Protein AF-A0AA48HHH0-F1 (afdb_monomer_lite)

Sequence (139 aa):
MAESNQYVPVGSYLLTSKDVEISINAIATRVDGTHNPNAAVTYPASEAPNIGDIINENGNLVVGGGDGNKANPTNQFGEFVPAGSYQLTSTGLHVTIQAMCQKIDGSWVRSVPVRFTTEDAAQLADISNMDGQLTLAKK

Radius of gyration: 14.89 Å; chains: 1; bounding box: 34×25×45 Å

Secondary structure (DSSP, 8-state):
-----TTS--SGGGGTEEEEEEEEEEEEEPTTS-EEEEEEEEEEGGGGGGEEEEEEETTEEEEEES-TTSPPTT--S-SSS---GGGGTEEEEEEEEEEEEE-TTS-EEEPPPEEEEHHHHHTEEEEEEETTEEEEEE-

Foldseek 3Di:
DPDQFLQAQDFPQVVFWDQKKKKKFWFFAAPVRDTDGGAMDMDTPVCQQQFPAFDQDRRHTDGDGDGRVDDDPQDDLDRRHRGHPSSVGTHPMKMKMWTFGAAPVRDTDIEDIDMDTSVLSVQFPHFHGYRRYTDTHGD

Organism: NCBI:txid1631968

Structure (mmCIF, N/CA/C/O backbone):
data_AF-A0AA48HHH0-F1
#
_entry.id   AF-A0AA48HHH0-F1
#
loop_
_atom_site.group_PDB
_atom_site.id
_atom_site.type_symbol
_atom_site.label_atom_id
_atom_site.label_alt_id
_atom_site.label_comp_id
_atom_site.label_asym_id
_atom_site.label_entity_id
_atom_site.label_seq_id
_atom_site.pdbx_PDB_ins_code
_atom_site.Cartn_x
_atom_site.Cartn_y
_atom_site.Cartn_z
_atom_site.occupancy
_atom_site.B_iso_or_equiv
_atom_site.auth_seq_id
_atom_site.auth_comp_id
_atom_site.auth_asym_id
_atom_site.auth_atom_id
_atom_site.pdbx_PDB_model_num
ATOM 1 N N . MET A 1 1 ? 2.929 8.933 19.167 1.00 36.56 1 MET A N 1
ATOM 2 C CA . MET A 1 1 ? 2.482 9.185 17.784 1.00 36.56 1 MET A CA 1
ATOM 3 C C . MET A 1 1 ? 3.128 8.099 16.951 1.00 36.56 1 MET A C 1
ATOM 5 O O . MET A 1 1 ? 4.343 7.990 17.031 1.00 36.56 1 MET A O 1
ATOM 9 N N . ALA A 1 2 ? 2.358 7.218 16.308 1.00 44.44 2 ALA A N 1
ATOM 10 C CA . ALA A 1 2 ? 2.952 6.263 15.375 1.00 44.44 2 ALA A CA 1
ATOM 11 C C . ALA A 1 2 ? 3.513 7.082 14.209 1.00 44.44 2 ALA A C 1
ATOM 13 O O . ALA A 1 2 ? 2.784 7.892 13.637 1.00 44.44 2 ALA A O 1
ATOM 14 N N . GLU A 1 3 ? 4.813 6.977 13.949 1.00 50.75 3 GLU A N 1
ATOM 15 C CA . GLU A 1 3 ? 5.427 7.706 12.846 1.00 50.75 3 GLU A CA 1
ATOM 16 C C . GLU A 1 3 ? 4.831 7.202 11.530 1.00 50.75 3 GLU A C 1
ATOM 18 O O . GLU A 1 3 ? 4.728 5.998 11.295 1.00 50.75 3 GLU A O 1
ATOM 23 N N . SER A 1 4 ? 4.375 8.143 10.703 1.00 74.81 4 SER A N 1
ATOM 24 C CA . SER A 1 4 ? 3.874 7.867 9.360 1.00 74.81 4 SER A CA 1
ATOM 25 C C . SER A 1 4 ? 5.010 7.261 8.539 1.00 74.81 4 SER A C 1
ATOM 27 O O . SER A 1 4 ? 5.946 7.964 8.159 1.00 74.81 4 SER A O 1
ATOM 29 N N . ASN A 1 5 ? 4.927 5.964 8.259 1.00 92.56 5 ASN A N 1
ATOM 30 C CA . ASN A 1 5 ? 5.851 5.292 7.362 1.00 92.56 5 ASN A CA 1
ATOM 31 C C . ASN A 1 5 ? 5.284 5.336 5.936 1.00 92.56 5 ASN A C 1
ATOM 33 O O . ASN A 1 5 ? 4.149 4.939 5.709 1.00 92.56 5 ASN A O 1
ATOM 37 N N . GLN A 1 6 ? 6.084 5.786 4.970 1.00 95.12 6 GLN A N 1
ATOM 38 C CA . GLN A 1 6 ? 5.690 5.975 3.564 1.00 95.12 6 GLN A CA 1
ATOM 39 C C . GLN A 1 6 ? 5.239 4.703 2.823 1.00 95.12 6 GLN A C 1
ATOM 41 O O . GLN A 1 6 ? 4.749 4.788 1.699 1.00 95.12 6 GLN A O 1
ATOM 46 N N . TYR A 1 7 ? 5.436 3.525 3.417 1.00 97.38 7 TYR A N 1
ATOM 47 C CA . TYR A 1 7 ? 4.956 2.246 2.899 1.00 97.38 7 TYR A CA 1
ATOM 48 C C . TYR A 1 7 ? 3.642 1.805 3.561 1.00 97.38 7 TYR A C 1
ATOM 50 O O . TYR A 1 7 ? 3.134 0.726 3.268 1.00 97.38 7 TYR A O 1
ATOM 58 N N . VAL A 1 8 ? 3.065 2.624 4.439 1.00 97.50 8 VAL A N 1
ATOM 59 C CA . VAL A 1 8 ? 1.764 2.397 5.071 1.00 97.50 8 VAL A CA 1
ATOM 60 C C . VAL A 1 8 ? 0.846 3.553 4.682 1.00 97.50 8 VAL A C 1
ATOM 62 O O . VAL A 1 8 ? 1.165 4.696 5.004 1.00 97.50 8 VAL A O 1
ATOM 65 N N . PRO A 1 9 ? -0.296 3.292 4.021 1.00 97.06 9 PRO A N 1
ATOM 66 C CA . PRO A 1 9 ? -1.277 4.333 3.751 1.00 97.06 9 PRO A CA 1
ATOM 67 C C . PRO A 1 9 ? -1.678 5.031 5.046 1.00 97.06 9 PRO A C 1
ATOM 69 O O . PRO A 1 9 ? -2.076 4.369 6.012 1.00 97.06 9 PRO A O 1
ATOM 72 N N . VAL A 1 10 ? -1.551 6.354 5.080 1.00 95.50 10 VAL A N 1
ATOM 73 C CA . VAL A 1 10 ? -1.872 7.124 6.284 1.00 95.50 10 VAL A CA 1
ATOM 74 C C . VAL A 1 10 ? -3.369 7.085 6.593 1.00 95.50 10 VAL A C 1
ATOM 76 O O . VAL A 1 10 ? -4.209 6.841 5.726 1.00 95.50 10 VAL A O 1
ATOM 79 N N . GLY A 1 11 ? -3.705 7.332 7.855 1.00 95.88 11 GLY A N 1
ATOM 80 C CA . GLY A 1 11 ? -5.079 7.552 8.282 1.00 95.88 11 GLY A CA 1
ATOM 81 C C . GLY A 1 11 ? -5.286 7.336 9.777 1.00 95.88 11 GLY A C 1
ATOM 82 O O . GLY A 1 11 ? -4.461 6.731 10.469 1.00 95.88 11 GLY A O 1
ATOM 83 N N . SER A 1 12 ? -6.414 7.821 10.284 1.00 96.88 12 SER A N 1
ATOM 84 C CA . SER A 1 12 ? -6.816 7.708 11.686 1.00 96.88 12 SER A CA 1
ATOM 85 C C . SER A 1 12 ? -7.063 6.263 12.120 1.00 96.88 12 SER A C 1
ATOM 87 O O . SER A 1 12 ? -6.956 5.959 13.311 1.00 96.88 12 SER A O 1
ATOM 89 N N . TYR A 1 13 ? -7.312 5.344 11.178 1.00 97.44 13 TYR A N 1
ATOM 90 C CA . TYR A 1 13 ? -7.464 3.914 11.460 1.00 97.44 13 TYR A CA 1
ATOM 91 C C . TYR A 1 13 ? -6.270 3.323 12.221 1.00 97.44 13 TYR A C 1
ATOM 93 O O . TYR A 1 13 ? -6.473 2.407 13.014 1.00 97.44 13 TYR A O 1
ATOM 101 N N . LEU A 1 14 ? -5.057 3.864 12.050 1.00 96.19 14 LEU A N 1
ATOM 102 C CA . LEU A 1 14 ? -3.846 3.422 12.754 1.00 96.19 14 LEU A CA 1
ATOM 103 C C . LEU A 1 14 ? -3.922 3.611 14.280 1.00 96.19 14 LEU A C 1
ATOM 105 O O . LEU A 1 14 ? -3.149 3.000 15.012 1.00 96.19 14 LEU A O 1
ATOM 109 N N . LEU A 1 15 ? -4.848 4.436 14.778 1.00 95.75 15 LEU A N 1
ATOM 110 C CA . LEU A 1 15 ? -5.073 4.633 16.214 1.00 95.75 15 LEU A CA 1
ATOM 111 C C . LEU A 1 15 ? -5.917 3.518 16.843 1.00 95.75 15 LEU A C 1
ATOM 113 O O . LEU A 1 15 ? -5.826 3.284 18.046 1.00 95.75 15 LEU A O 1
ATOM 117 N N . THR A 1 16 ? -6.759 2.854 16.049 1.00 97.38 16 THR A N 1
ATOM 118 C CA . THR A 1 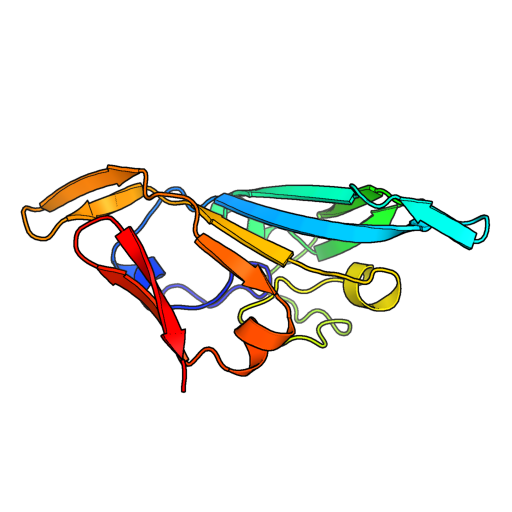16 ? -7.772 1.892 16.523 1.00 97.38 16 THR A CA 1
ATOM 119 C C . THR A 1 16 ? -7.766 0.581 15.734 1.00 97.38 16 THR A C 1
ATOM 121 O O . THR A 1 16 ? -8.692 -0.224 15.846 1.00 97.38 16 THR A O 1
ATOM 124 N N . SER A 1 17 ? -6.724 0.351 14.936 1.00 97.69 17 SER A N 1
ATOM 125 C CA . SER A 1 17 ? -6.520 -0.862 14.146 1.00 97.69 17 SER A CA 1
ATOM 126 C C . SER A 1 17 ? -5.107 -1.400 14.352 1.00 97.69 17 SER A C 1
ATOM 128 O O . SER A 1 17 ? -4.170 -0.648 14.609 1.00 97.69 17 SER A O 1
ATOM 130 N N . LYS A 1 18 ? -4.952 -2.714 14.228 1.00 97.19 18 LYS A N 1
ATOM 131 C CA . LYS A 1 18 ? -3.676 -3.436 14.310 1.00 97.19 18 LYS A CA 1
ATOM 132 C C . LYS A 1 18 ? -3.627 -4.532 13.251 1.00 97.19 18 LYS A C 1
ATOM 134 O O . LYS A 1 18 ? -4.623 -4.765 12.568 1.00 97.19 18 LYS A O 1
ATOM 139 N N . ASP A 1 19 ? -2.484 -5.203 13.131 1.00 97.06 19 ASP A N 1
ATOM 140 C CA . ASP A 1 19 ? -2.279 -6.288 12.161 1.00 97.06 19 ASP A CA 1
ATOM 141 C C . ASP A 1 19 ? -2.685 -5.858 10.738 1.00 97.06 19 ASP A C 1
ATOM 143 O O . ASP A 1 19 ? -3.395 -6.569 10.025 1.00 97.06 19 ASP A O 1
ATOM 147 N N . VAL A 1 20 ? -2.301 -4.628 10.379 1.00 98.25 20 VAL A N 1
ATOM 148 C CA . VAL A 1 20 ? -2.633 -4.003 9.097 1.00 98.25 20 VAL A CA 1
ATOM 149 C C . VAL A 1 20 ? -1.858 -4.711 7.993 1.00 98.25 20 VAL A C 1
ATOM 151 O O . VAL A 1 20 ? -0.635 -4.816 8.057 1.00 98.25 20 VAL A O 1
ATOM 154 N N . GLU A 1 21 ? -2.574 -5.158 6.975 1.00 98.50 21 GLU A N 1
ATOM 155 C CA . GLU A 1 21 ? -2.057 -5.796 5.775 1.00 98.50 21 GLU A CA 1
ATOM 156 C C . GLU A 1 21 ? -2.282 -4.861 4.589 1.00 98.50 21 GLU A C 1
ATOM 158 O O . GLU A 1 21 ? -3.400 -4.390 4.356 1.00 98.50 21 GLU A O 1
ATOM 163 N N . ILE A 1 22 ? -1.207 -4.581 3.856 1.00 98.56 22 ILE A N 1
ATOM 164 C CA . ILE A 1 22 ? -1.217 -3.733 2.672 1.00 98.56 22 ILE A CA 1
ATOM 165 C C . ILE A 1 22 ? -0.950 -4.629 1.473 1.00 98.56 22 ILE A C 1
ATOM 167 O O . ILE A 1 22 ? 0.036 -5.362 1.450 1.00 98.56 22 ILE A O 1
ATOM 171 N N . SER A 1 23 ? -1.818 -4.556 0.471 1.00 98.50 23 SER A N 1
ATOM 172 C CA . SER A 1 23 ? -1.608 -5.179 -0.832 1.00 98.50 23 SER A CA 1
ATOM 173 C C . SER A 1 23 ? -1.605 -4.114 -1.912 1.00 98.50 23 SER A C 1
ATOM 175 O O . SER A 1 23 ? -2.528 -3.305 -2.005 1.00 98.50 23 SER A O 1
ATOM 177 N N . ILE A 1 24 ? -0.575 -4.129 -2.743 1.00 98.50 24 ILE A N 1
ATOM 178 C CA . ILE A 1 24 ? -0.463 -3.283 -3.923 1.00 98.50 24 ILE A CA 1
ATOM 179 C C . ILE A 1 24 ? -0.571 -4.193 -5.122 1.00 98.50 24 ILE A C 1
ATOM 181 O O . ILE A 1 24 ? 0.056 -5.251 -5.174 1.00 98.50 24 ILE A O 1
ATOM 185 N N . ASN A 1 25 ? -1.312 -3.752 -6.118 1.00 98.25 25 ASN A N 1
ATOM 186 C CA . ASN A 1 25 ? -1.372 -4.420 -7.395 1.00 98.25 25 ASN A CA 1
ATOM 187 C C . ASN A 1 25 ? -1.235 -3.384 -8.503 1.00 98.25 25 ASN A C 1
ATOM 189 O O . ASN A 1 25 ? -1.692 -2.246 -8.370 1.00 98.25 25 ASN A O 1
ATOM 193 N N . ALA A 1 26 ? -0.649 -3.803 -9.613 1.00 97.94 26 ALA A N 1
ATOM 194 C CA . ALA A 1 26 ? -0.470 -2.953 -10.769 1.00 97.94 26 ALA A CA 1
ATOM 195 C C . ALA A 1 26 ? -0.317 -3.773 -12.053 1.00 97.94 26 ALA A C 1
ATOM 197 O O . ALA A 1 26 ? -0.087 -4.986 -12.045 1.00 97.94 26 ALA A O 1
ATOM 198 N N . ILE A 1 27 ? -0.375 -3.059 -13.170 1.00 98.38 27 ILE A N 1
ATOM 199 C CA . ILE A 1 27 ? 0.096 -3.512 -14.470 1.00 98.38 27 ILE A CA 1
ATOM 200 C C . ILE A 1 27 ? 1.576 -3.132 -14.568 1.00 98.38 27 ILE A C 1
ATOM 202 O O . ILE A 1 27 ? 1.902 -1.974 -14.835 1.00 98.38 27 ILE A O 1
ATOM 206 N N . ALA A 1 28 ? 2.473 -4.087 -14.325 1.00 98.12 28 ALA A N 1
ATOM 207 C CA . ALA A 1 28 ? 3.916 -3.851 -14.281 1.00 98.12 28 ALA A CA 1
ATOM 208 C C . ALA A 1 28 ? 4.587 -4.148 -15.629 1.00 98.12 28 ALA A C 1
ATOM 210 O O . ALA A 1 28 ? 4.303 -5.162 -16.270 1.00 98.12 28 ALA A O 1
ATOM 211 N N . THR A 1 29 ? 5.494 -3.275 -16.063 1.00 98.19 29 THR 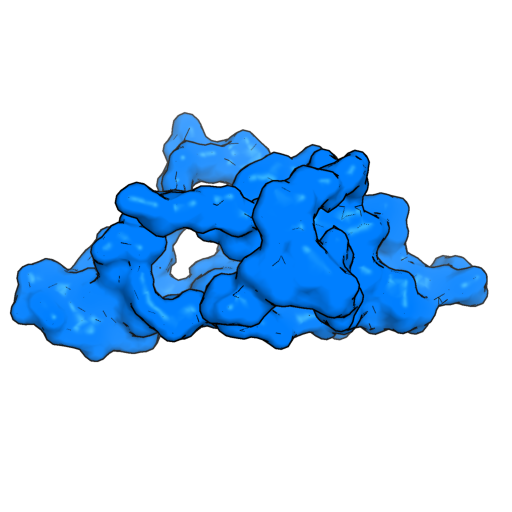A N 1
ATOM 212 C CA . THR A 1 29 ? 6.229 -3.438 -17.329 1.00 98.19 29 THR A CA 1
ATOM 213 C C . THR A 1 29 ? 7.438 -4.354 -17.139 1.00 98.19 29 THR A C 1
ATOM 215 O O . THR A 1 29 ? 8.208 -4.185 -16.194 1.00 98.19 29 THR A O 1
ATOM 218 N N . ARG A 1 30 ? 7.607 -5.334 -18.025 1.00 97.44 30 ARG A N 1
ATOM 219 C CA . ARG A 1 30 ? 8.757 -6.245 -18.074 1.00 97.44 30 ARG A CA 1
ATOM 220 C C . ARG A 1 30 ? 9.932 -5.618 -18.815 1.00 97.44 30 ARG A C 1
ATOM 222 O O . ARG A 1 30 ? 9.777 -4.635 -19.535 1.00 97.44 30 ARG A O 1
ATOM 229 N N . VAL A 1 31 ? 11.105 -6.237 -18.692 1.00 95.81 31 VAL A N 1
ATOM 230 C CA . VAL A 1 31 ? 12.328 -5.784 -19.379 1.00 95.81 31 VAL A CA 1
ATOM 231 C C . VAL A 1 31 ? 12.177 -5.828 -20.906 1.00 95.81 31 VAL A C 1
ATOM 233 O O . VAL A 1 31 ? 12.743 -4.992 -21.603 1.00 95.81 31 VAL A O 1
ATOM 236 N N . ASP A 1 32 ? 11.383 -6.764 -21.430 1.00 95.88 32 ASP A N 1
ATOM 237 C CA . ASP A 1 32 ? 11.092 -6.905 -22.865 1.00 95.88 32 ASP A CA 1
ATOM 238 C C . ASP A 1 32 ? 10.002 -5.944 -23.385 1.00 95.88 32 ASP A C 1
ATOM 240 O O . ASP A 1 32 ? 9.632 -6.005 -24.557 1.00 95.88 32 ASP A O 1
ATOM 244 N N . GLY A 1 33 ? 9.476 -5.064 -22.527 1.00 94.88 33 GLY A N 1
ATOM 245 C CA . GLY A 1 33 ? 8.400 -4.127 -22.852 1.00 94.88 33 GLY A CA 1
ATOM 246 C C . GLY A 1 33 ? 6.991 -4.725 -22.802 1.00 94.88 33 GLY A C 1
ATOM 247 O O . GLY A 1 33 ? 6.023 -3.990 -22.979 1.00 94.88 33 GLY A O 1
ATOM 248 N N . THR A 1 34 ? 6.835 -6.026 -22.537 1.00 97.75 34 THR A N 1
ATOM 249 C CA . THR A 1 34 ? 5.514 -6.624 -22.284 1.00 97.75 34 THR A CA 1
ATOM 250 C C . THR A 1 34 ? 5.002 -6.259 -20.889 1.00 97.75 34 THR A C 1
ATOM 252 O O . THR A 1 34 ? 5.754 -5.796 -20.034 1.00 97.75 34 THR A O 1
ATOM 255 N N . HIS A 1 35 ? 3.716 -6.493 -20.614 1.00 97.44 35 HIS A N 1
ATOM 256 C CA . HIS A 1 35 ? 3.110 -6.139 -19.326 1.00 97.44 35 HIS A CA 1
ATOM 257 C C . HIS A 1 35 ? 2.629 -7.365 -18.546 1.00 97.44 35 HIS A C 1
ATOM 259 O O . HIS A 1 35 ? 2.083 -8.317 -19.115 1.00 97.44 35 HIS A O 1
ATOM 265 N N . ASN A 1 36 ? 2.826 -7.355 -17.228 1.00 97.81 36 ASN A N 1
ATOM 266 C CA . ASN A 1 36 ? 2.147 -8.246 -16.296 1.00 97.81 36 ASN A CA 1
ATOM 267 C C . ASN A 1 36 ? 0.936 -7.516 -15.698 1.00 97.81 36 ASN A C 1
ATOM 269 O O . ASN A 1 36 ? 1.138 -6.632 -14.868 1.00 97.81 36 ASN A O 1
ATOM 273 N N . PRO A 1 37 ? -0.307 -7.870 -16.062 1.00 96.38 37 PRO A N 1
ATOM 274 C CA . PRO A 1 37 ? -1.488 -7.194 -15.530 1.00 96.38 37 PRO A CA 1
ATOM 275 C C . PRO A 1 37 ? -1.812 -7.561 -14.073 1.00 96.38 37 PRO A C 1
ATOM 277 O O . PRO A 1 37 ? -2.695 -6.951 -13.482 1.00 96.38 37 PRO A O 1
ATOM 280 N N . ASN A 1 38 ? -1.132 -8.564 -13.505 1.00 96.00 38 ASN A N 1
ATOM 281 C CA . ASN A 1 38 ? -1.418 -9.111 -12.177 1.00 96.00 38 ASN A CA 1
ATOM 282 C C . ASN A 1 38 ? -0.219 -8.988 -11.228 1.00 96.00 38 ASN A C 1
ATOM 284 O O . ASN A 1 38 ? -0.068 -9.804 -10.320 1.00 96.00 38 ASN A O 1
ATOM 288 N N . ALA A 1 39 ? 0.666 -8.015 -11.453 1.00 97.75 39 ALA A N 1
ATOM 289 C CA . ALA A 1 39 ? 1.794 -7.798 -10.560 1.00 97.75 39 ALA A CA 1
ATOM 290 C C . ALA A 1 39 ? 1.262 -7.337 -9.201 1.00 97.75 39 ALA A C 1
ATOM 292 O O . ALA A 1 39 ? 0.473 -6.394 -9.139 1.00 97.75 39 ALA A O 1
ATOM 293 N N . ALA A 1 40 ? 1.652 -8.015 -8.125 1.00 97.88 40 ALA A N 1
ATOM 294 C CA . ALA A 1 40 ? 1.160 -7.712 -6.792 1.00 97.88 40 ALA A CA 1
ATOM 295 C C . ALA A 1 40 ? 2.223 -7.974 -5.729 1.00 97.88 40 ALA A C 1
ATOM 297 O O . ALA A 1 40 ? 3.049 -8.870 -5.888 1.00 97.88 40 ALA A O 1
ATOM 298 N N . VAL A 1 41 ? 2.170 -7.202 -4.649 1.00 98.44 41 VAL A N 1
ATOM 299 C CA . VAL A 1 41 ? 2.974 -7.400 -3.443 1.00 98.44 41 VAL A CA 1
ATOM 300 C C . VAL A 1 41 ? 2.095 -7.158 -2.224 1.00 98.44 41 VAL A C 1
ATOM 302 O O . VAL A 1 41 ? 1.304 -6.216 -2.205 1.00 98.44 41 VAL A O 1
ATOM 305 N N . THR A 1 42 ? 2.235 -8.012 -1.216 1.00 98.50 42 THR A N 1
ATOM 306 C CA . THR A 1 42 ? 1.504 -7.915 0.049 1.00 98.50 42 THR A CA 1
ATOM 307 C C . THR A 1 42 ? 2.499 -7.978 1.193 1.00 98.50 42 THR A C 1
ATOM 309 O O . THR A 1 42 ? 3.389 -8.826 1.182 1.00 98.50 42 THR A O 1
ATOM 312 N N . TYR A 1 43 ? 2.347 -7.095 2.174 1.00 98.31 43 TYR A N 1
ATOM 313 C CA . TYR A 1 43 ? 3.181 -7.063 3.372 1.00 98.31 43 TYR A CA 1
ATOM 314 C C . TYR A 1 43 ? 2.397 -6.483 4.560 1.00 98.31 43 TYR A C 1
ATOM 316 O O . TYR A 1 43 ? 1.469 -5.685 4.377 1.00 98.31 43 TYR A O 1
ATOM 324 N N . PRO A 1 44 ? 2.739 -6.873 5.797 1.00 97.81 44 PRO A N 1
ATOM 325 C CA . PRO A 1 44 ? 2.164 -6.269 6.987 1.00 97.81 44 PRO A CA 1
ATOM 326 C C . PRO A 1 44 ? 2.802 -4.900 7.271 1.00 97.81 44 PRO A C 1
ATOM 328 O O . PRO A 1 44 ? 3.998 -4.695 7.066 1.00 97.81 44 PRO A O 1
ATOM 331 N N . ALA A 1 45 ? 2.038 -3.967 7.842 1.00 96.81 45 ALA A N 1
ATOM 332 C CA . ALA A 1 45 ? 2.539 -2.644 8.235 1.00 96.81 45 ALA A CA 1
ATOM 333 C C . ALA A 1 45 ? 3.725 -2.713 9.213 1.00 96.81 45 ALA A C 1
ATOM 335 O O . ALA A 1 45 ? 4.548 -1.803 9.256 1.00 96.81 45 ALA A O 1
ATOM 336 N N . SER A 1 46 ? 3.845 -3.801 9.982 1.00 95.81 46 SER A N 1
ATOM 337 C CA . SER A 1 46 ? 4.980 -4.046 10.877 1.00 95.81 46 SER A CA 1
ATOM 338 C C . SER A 1 46 ? 6.317 -4.219 10.150 1.00 95.81 46 SER A C 1
ATOM 340 O O . SER A 1 46 ? 7.361 -4.030 10.766 1.00 95.81 46 SER A O 1
ATOM 342 N N . GLU A 1 47 ? 6.309 -4.577 8.863 1.00 96.56 47 GLU A N 1
ATOM 343 C CA . GLU A 1 47 ? 7.524 -4.694 8.048 1.00 96.56 47 GLU A CA 1
ATOM 344 C C . GLU A 1 47 ? 7.945 -3.367 7.414 1.00 96.56 47 GLU A C 1
ATOM 346 O O . GLU A 1 47 ? 9.105 -3.223 7.036 1.00 96.56 47 GLU A O 1
ATOM 351 N N . ALA A 1 48 ? 7.050 -2.376 7.364 1.00 96.31 48 ALA A N 1
ATOM 352 C CA . ALA A 1 48 ? 7.273 -1.093 6.705 1.00 96.31 48 ALA A CA 1
ATOM 353 C C . ALA A 1 48 ? 8.559 -0.349 7.135 1.00 96.31 48 ALA A C 1
ATOM 355 O O . ALA A 1 48 ? 9.215 0.231 6.268 1.00 96.31 48 ALA A O 1
ATOM 356 N N . PRO A 1 49 ? 9.005 -0.386 8.412 1.00 95.81 49 PRO A N 1
ATOM 357 C CA . PRO A 1 49 ? 10.287 0.208 8.808 1.00 95.81 49 PRO A CA 1
ATOM 358 C C . PRO A 1 49 ? 11.522 -0.421 8.145 1.00 95.81 49 PRO A C 1
ATOM 360 O O . PRO A 1 49 ? 12.566 0.222 8.100 1.00 95.81 49 PRO A O 1
ATOM 363 N N . ASN A 1 50 ? 11.413 -1.645 7.621 1.00 96.12 50 ASN A N 1
ATOM 364 C CA . ASN A 1 50 ? 12.505 -2.379 6.973 1.00 96.12 50 ASN A CA 1
ATOM 365 C C . ASN A 1 50 ? 12.422 -2.347 5.436 1.00 96.12 50 ASN A C 1
ATOM 367 O O . ASN A 1 50 ? 13.205 -3.021 4.761 1.00 96.12 50 ASN A O 1
ATOM 371 N N . ILE A 1 51 ? 11.464 -1.609 4.868 1.00 97.06 51 ILE A N 1
ATOM 372 C CA . ILE A 1 51 ? 11.297 -1.482 3.419 1.00 97.06 51 ILE A CA 1
ATOM 373 C C . ILE A 1 51 ? 12.148 -0.314 2.928 1.00 97.06 51 ILE A C 1
ATOM 375 O O . ILE A 1 51 ? 11.962 0.822 3.343 1.00 97.06 51 ILE A O 1
ATOM 379 N N . GLY A 1 52 ? 13.090 -0.583 2.032 1.00 95.62 52 GLY A N 1
ATOM 380 C CA . GLY A 1 52 ? 13.888 0.446 1.367 1.00 95.62 52 GLY A CA 1
ATOM 381 C C . GLY A 1 52 ? 13.248 0.941 0.079 1.00 95.62 52 GLY A C 1
ATOM 382 O O . GLY A 1 52 ? 13.403 2.112 -0.265 1.00 95.62 52 GLY A O 1
ATOM 383 N N . ASP A 1 53 ? 12.549 0.051 -0.625 1.00 97.56 53 ASP A N 1
ATOM 384 C CA . ASP A 1 53 ? 11.846 0.349 -1.866 1.00 97.56 53 ASP A CA 1
ATOM 385 C C . ASP A 1 53 ? 10.800 -0.734 -2.177 1.00 97.56 53 ASP A C 1
ATOM 387 O O . ASP A 1 53 ? 10.931 -1.875 -1.737 1.00 97.56 53 ASP A O 1
ATOM 391 N N . ILE A 1 54 ? 9.788 -0.408 -2.979 1.00 98.12 54 ILE A N 1
ATOM 392 C CA . ILE A 1 54 ? 8.925 -1.405 -3.629 1.00 98.12 54 ILE A CA 1
ATOM 393 C C . ILE A 1 54 ? 9.247 -1.360 -5.116 1.00 98.12 54 ILE A C 1
ATOM 395 O O . ILE A 1 54 ? 9.124 -0.319 -5.760 1.00 98.12 54 ILE A O 1
ATOM 399 N N . ILE A 1 55 ? 9.697 -2.485 -5.657 1.00 97.69 55 ILE A N 1
ATOM 400 C CA . ILE A 1 55 ? 10.368 -2.540 -6.955 1.00 97.69 55 ILE A CA 1
ATOM 401 C C . ILE A 1 55 ? 9.525 -3.362 -7.922 1.00 97.69 55 ILE A C 1
ATOM 403 O O . ILE A 1 55 ? 8.893 -4.342 -7.537 1.00 97.69 55 ILE A O 1
ATOM 407 N N . ASN A 1 56 ? 9.542 -2.976 -9.194 1.00 97.88 56 ASN A N 1
ATOM 408 C CA . ASN A 1 56 ? 9.102 -3.835 -10.284 1.00 97.88 56 ASN A CA 1
ATOM 409 C C . ASN A 1 56 ? 10.292 -4.663 -10.807 1.00 97.88 56 ASN A C 1
ATOM 411 O O . ASN A 1 56 ? 11.132 -4.163 -11.555 1.00 97.88 56 ASN A O 1
ATOM 415 N N . GLU A 1 57 ? 10.354 -5.935 -10.427 1.00 97.62 57 GLU A N 1
ATOM 416 C CA . GLU A 1 57 ? 11.339 -6.906 -10.889 1.00 97.62 57 GLU A CA 1
ATOM 417 C C . GLU A 1 57 ? 10.772 -7.728 -12.057 1.00 97.62 57 GLU A C 1
ATOM 419 O O . GLU A 1 57 ? 10.060 -8.720 -11.884 1.00 97.62 57 GLU A O 1
ATOM 424 N N . ASN A 1 58 ? 11.072 -7.280 -13.280 1.00 96.62 58 ASN A N 1
ATOM 425 C CA . ASN A 1 58 ? 10.657 -7.917 -14.535 1.00 96.62 58 ASN A CA 1
ATOM 426 C C . ASN A 1 58 ? 9.151 -8.261 -14.598 1.00 96.62 58 ASN A C 1
ATOM 428 O O . ASN A 1 58 ? 8.748 -9.364 -14.981 1.00 96.62 58 ASN A O 1
ATOM 432 N N . GLY A 1 59 ? 8.308 -7.299 -14.222 1.00 97.44 59 GLY A N 1
ATOM 433 C CA . GLY A 1 59 ? 6.856 -7.435 -14.195 1.00 97.44 59 GLY A CA 1
ATOM 434 C C . GLY A 1 59 ? 6.295 -7.998 -12.890 1.00 97.44 59 GLY A C 1
ATOM 435 O O . GLY A 1 59 ? 5.105 -8.292 -12.851 1.00 97.44 59 GLY A O 1
ATOM 436 N N . ASN A 1 60 ? 7.091 -8.172 -11.835 1.00 97.94 60 ASN A N 1
ATOM 437 C CA . ASN A 1 60 ? 6.611 -8.595 -10.517 1.00 97.94 60 ASN A CA 1
ATOM 438 C C . ASN A 1 60 ? 6.898 -7.511 -9.482 1.00 97.94 60 ASN A C 1
ATOM 440 O O . ASN A 1 60 ? 7.991 -6.957 -9.468 1.00 97.94 60 ASN A O 1
ATOM 444 N N . LEU A 1 61 ? 5.935 -7.210 -8.611 1.00 98.25 61 LEU A N 1
ATOM 445 C CA . LEU A 1 61 ? 6.181 -6.285 -7.508 1.00 98.25 61 LEU A CA 1
ATOM 446 C C . LEU A 1 61 ? 6.865 -7.033 -6.362 1.00 98.25 61 LEU A C 1
ATOM 448 O O . LEU A 1 61 ? 6.412 -8.106 -5.970 1.00 98.25 61 LEU A O 1
ATOM 452 N N . VAL A 1 62 ? 7.942 -6.467 -5.826 1.00 98.06 62 VAL A N 1
ATOM 453 C CA . VAL A 1 62 ? 8.719 -7.056 -4.730 1.00 98.06 62 VAL A CA 1
ATOM 454 C C . VAL A 1 62 ? 9.085 -5.999 -3.695 1.00 98.06 62 VAL A C 1
ATOM 456 O O . VAL A 1 62 ? 9.305 -4.833 -4.027 1.00 98.06 62 VAL A O 1
ATOM 459 N N . VAL A 1 63 ? 9.167 -6.411 -2.430 1.00 97.94 63 VAL A N 1
ATOM 460 C CA . VAL A 1 63 ? 9.717 -5.576 -1.358 1.00 97.94 63 VAL A CA 1
ATOM 461 C C . VAL A 1 63 ? 11.243 -5.622 -1.437 1.00 97.94 63 VAL A C 1
ATOM 463 O O . VAL A 1 63 ? 11.852 -6.674 -1.245 1.00 97.94 63 VAL A O 1
ATOM 466 N N . GLY A 1 64 ? 11.866 -4.478 -1.703 1.00 95.25 64 GLY A N 1
ATOM 467 C CA . GLY A 1 64 ? 13.299 -4.269 -1.538 1.00 95.25 64 GLY A CA 1
ATOM 468 C C . GLY A 1 64 ? 13.606 -3.847 -0.102 1.00 95.25 64 GLY A C 1
ATOM 469 O O . GLY A 1 64 ? 13.075 -2.849 0.384 1.00 95.25 64 GLY A O 1
ATOM 470 N N . GLY A 1 65 ? 14.465 -4.595 0.593 1.00 93.06 65 GLY A N 1
ATOM 471 C CA . GLY A 1 65 ? 14.855 -4.276 1.970 1.00 93.06 65 GLY A CA 1
ATOM 472 C C . GLY A 1 65 ? 15.638 -2.961 2.091 1.00 93.06 65 GLY A C 1
ATOM 473 O O . GLY A 1 65 ? 16.351 -2.561 1.170 1.00 93.06 65 GLY A O 1
ATOM 474 N N . GLY A 1 66 ? 15.525 -2.290 3.237 1.00 93.19 66 GLY A N 1
ATOM 475 C CA . GLY A 1 66 ? 16.247 -1.052 3.532 1.00 93.19 66 GLY A CA 1
ATOM 476 C C . GLY A 1 66 ? 15.713 -0.320 4.763 1.00 93.19 66 GLY A C 1
ATOM 477 O O . GLY A 1 66 ? 15.272 -0.951 5.717 1.00 93.19 66 GLY A O 1
ATOM 478 N N . ASP A 1 67 ? 15.798 1.011 4.749 1.00 91.62 67 ASP A N 1
ATOM 479 C CA . ASP A 1 67 ? 15.342 1.871 5.847 1.00 91.62 67 ASP A CA 1
ATOM 480 C C . ASP A 1 67 ? 14.053 2.593 5.452 1.00 91.62 67 ASP A C 1
ATOM 482 O O . ASP A 1 67 ? 14.074 3.539 4.660 1.00 91.62 67 ASP A O 1
ATOM 486 N N . GLY A 1 68 ? 12.939 2.156 6.037 1.00 91.31 68 GLY A N 1
ATOM 487 C CA . GLY A 1 68 ? 11.616 2.679 5.724 1.00 91.31 68 GLY A CA 1
ATOM 488 C C . GLY A 1 68 ? 11.361 4.102 6.192 1.00 91.31 68 GLY A C 1
ATOM 489 O O . GLY A 1 68 ? 10.441 4.757 5.697 1.00 91.31 68 GLY A O 1
ATOM 490 N N . ASN A 1 69 ? 12.203 4.604 7.094 1.00 90.50 69 ASN A N 1
ATOM 491 C CA . ASN A 1 69 ? 12.129 5.966 7.613 1.00 90.50 69 ASN A CA 1
ATOM 492 C C . ASN A 1 69 ? 12.892 6.954 6.721 1.00 90.50 69 ASN A C 1
ATOM 494 O O . ASN A 1 69 ? 12.718 8.169 6.837 1.00 90.50 69 ASN A O 1
ATOM 498 N N . LYS A 1 70 ? 13.722 6.455 5.796 1.00 92.62 70 LYS A N 1
ATOM 499 C CA . LYS A 1 70 ? 14.394 7.280 4.797 1.00 92.62 70 LYS A CA 1
AT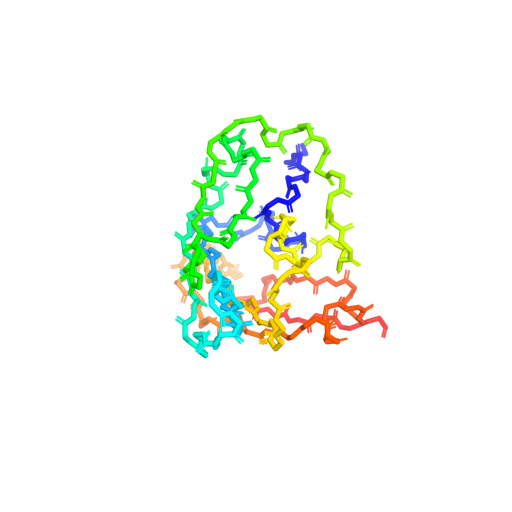OM 500 C C . LYS A 1 70 ? 13.451 7.549 3.632 1.00 92.62 70 LYS A C 1
ATOM 502 O O . LYS A 1 70 ? 13.047 6.623 2.938 1.00 92.62 70 LYS A O 1
ATOM 507 N N . ALA A 1 71 ? 13.162 8.822 3.372 1.00 91.81 71 ALA A N 1
ATOM 508 C CA . ALA A 1 71 ? 12.305 9.235 2.263 1.00 91.81 71 ALA A CA 1
ATOM 509 C C . ALA A 1 71 ? 12.709 8.570 0.934 1.00 91.81 71 ALA A C 1
ATOM 511 O O . ALA A 1 71 ? 13.868 8.638 0.510 1.00 91.81 71 ALA A O 1
ATOM 512 N N . ASN A 1 72 ? 11.738 7.945 0.275 1.00 93.25 72 ASN A N 1
ATOM 513 C CA . ASN A 1 72 ? 11.902 7.331 -1.027 1.00 93.25 72 ASN A CA 1
ATOM 514 C C . ASN A 1 72 ? 11.700 8.407 -2.111 1.00 93.25 72 ASN A C 1
ATOM 516 O O . ASN A 1 72 ? 10.617 8.991 -2.207 1.00 93.25 72 ASN A O 1
ATOM 520 N N . PRO A 1 73 ? 12.716 8.683 -2.949 1.00 91.62 73 PRO A N 1
ATOM 521 C CA . PRO A 1 73 ? 12.662 9.764 -3.934 1.00 91.62 73 PRO A CA 1
ATOM 522 C C . PRO A 1 73 ? 11.697 9.491 -5.097 1.00 91.62 73 PRO A C 1
ATOM 524 O O . PRO A 1 73 ? 11.479 10.374 -5.922 1.00 91.62 73 PRO A O 1
ATOM 527 N N . THR A 1 74 ? 11.148 8.278 -5.194 1.00 92.19 74 THR A N 1
ATOM 528 C CA . THR A 1 74 ? 10.257 7.858 -6.283 1.00 92.19 74 THR A CA 1
ATOM 529 C C . THR A 1 74 ? 8.776 7.891 -5.910 1.00 92.19 74 THR A C 1
ATOM 531 O O . THR A 1 74 ? 7.948 7.511 -6.730 1.00 92.19 74 THR A O 1
ATOM 534 N N . ASN A 1 75 ? 8.417 8.367 -4.709 1.00 92.75 75 ASN A N 1
ATOM 535 C CA . ASN A 1 75 ? 7.011 8.526 -4.344 1.00 92.75 75 ASN A CA 1
ATOM 536 C C . ASN A 1 75 ? 6.360 9.686 -5.122 1.00 92.75 75 ASN A C 1
ATOM 538 O O . ASN A 1 75 ? 6.708 10.850 -4.926 1.00 92.75 75 ASN A O 1
ATOM 542 N N . GLN A 1 76 ? 5.401 9.362 -5.986 1.00 94.38 76 GLN A N 1
ATOM 543 C CA . GLN A 1 76 ? 4.676 10.290 -6.858 1.00 94.38 76 GLN A CA 1
ATOM 544 C C . GLN A 1 76 ? 3.180 10.386 -6.532 1.00 94.38 76 GLN A C 1
ATOM 546 O O . GLN A 1 76 ? 2.539 11.361 -6.919 1.00 94.38 76 GLN A O 1
ATOM 551 N N . PHE A 1 77 ? 2.620 9.405 -5.817 1.00 94.50 77 PHE A N 1
ATOM 552 C CA . PHE A 1 77 ? 1.172 9.298 -5.579 1.00 94.50 77 PHE A CA 1
ATOM 553 C C . PHE A 1 77 ? 0.725 9.705 -4.165 1.00 94.50 77 PHE A C 1
ATOM 555 O O . PHE A 1 77 ? -0.461 9.632 -3.845 1.00 94.50 77 PHE A O 1
ATOM 562 N N . GLY A 1 78 ? 1.650 10.191 -3.334 1.00 92.50 78 GLY A N 1
ATOM 563 C CA . GLY A 1 78 ? 1.348 10.771 -2.025 1.00 92.50 78 GLY A CA 1
ATOM 564 C C . GLY A 1 78 ? 1.369 9.762 -0.878 1.00 92.50 78 GLY A C 1
ATOM 565 O O . GLY A 1 78 ? 2.051 8.746 -0.933 1.00 92.50 78 GLY A O 1
ATOM 566 N N . GLU A 1 79 ? 0.666 10.088 0.203 1.00 94.25 79 GLU A N 1
ATOM 567 C CA . GLU A 1 79 ? 0.756 9.398 1.502 1.00 94.25 79 GLU A CA 1
ATOM 568 C C . GLU A 1 79 ? -0.204 8.207 1.667 1.00 94.25 79 GLU A C 1
ATOM 570 O O . GLU A 1 79 ? -0.029 7.380 2.560 1.00 94.25 79 GLU A O 1
ATOM 575 N N . PHE A 1 80 ? -1.209 8.083 0.797 1.00 96.50 80 PHE A N 1
ATOM 576 C CA . PHE A 1 80 ? -2.143 6.949 0.802 1.00 96.50 80 PHE A CA 1
ATOM 577 C C . PHE A 1 80 ? -1.696 5.802 -0.112 1.00 96.50 80 PHE A C 1
ATOM 579 O O . PHE A 1 80 ? -2.251 4.707 -0.046 1.00 96.50 80 PHE A O 1
ATOM 586 N N . VAL A 1 81 ? -0.703 6.035 -0.973 1.00 97.56 81 VAL A N 1
ATOM 587 C CA . VAL A 1 81 ? -0.149 5.022 -1.874 1.00 97.56 81 VAL A CA 1
ATOM 588 C C . VAL A 1 81 ? 1.265 4.701 -1.407 1.00 97.56 81 VAL A C 1
ATOM 590 O O . VAL A 1 81 ? 2.087 5.614 -1.354 1.00 97.56 81 VAL A O 1
ATOM 593 N N . PRO A 1 82 ? 1.582 3.434 -1.085 1.00 97.56 82 PRO A N 1
ATOM 594 C CA . PRO A 1 82 ? 2.920 3.082 -0.642 1.00 97.56 82 PRO A CA 1
ATOM 595 C C . PRO A 1 82 ? 3.986 3.512 -1.644 1.00 97.56 82 PRO A C 1
ATOM 597 O O . PRO A 1 82 ? 3.865 3.254 -2.850 1.00 97.56 82 PRO A O 1
ATOM 600 N N . ALA A 1 83 ? 5.030 4.158 -1.138 1.00 97.19 83 ALA A N 1
ATOM 601 C CA . ALA A 1 83 ? 6.144 4.618 -1.946 1.00 97.19 83 ALA A CA 1
ATOM 602 C C . ALA A 1 83 ? 6.840 3.458 -2.675 1.00 97.19 83 ALA A C 1
ATOM 604 O O . ALA A 1 83 ? 6.860 2.323 -2.198 1.00 97.19 83 ALA A O 1
ATOM 605 N N . GLY A 1 84 ? 7.445 3.751 -3.825 1.00 97.25 84 GLY A N 1
ATOM 606 C CA . GLY A 1 84 ? 8.441 2.870 -4.419 1.00 97.25 84 GLY A CA 1
ATOM 607 C C . GLY A 1 84 ? 8.666 3.067 -5.912 1.00 97.25 84 GLY A C 1
ATOM 608 O O . GLY A 1 84 ? 7.815 3.607 -6.620 1.00 97.25 84 GLY A O 1
ATOM 609 N N . SER A 1 85 ? 9.803 2.584 -6.410 1.00 97.50 85 SER A N 1
ATOM 610 C CA . SER A 1 85 ? 10.211 2.743 -7.811 1.00 97.50 85 SER A CA 1
ATOM 611 C C . SER A 1 85 ? 9.282 2.034 -8.798 1.00 97.50 85 SER A C 1
ATOM 613 O O . SER A 1 85 ? 9.225 2.407 -9.974 1.00 97.50 85 SER A O 1
ATOM 615 N N . TYR A 1 86 ? 8.478 1.074 -8.331 1.00 97.75 86 TYR A N 1
ATOM 616 C CA . TYR A 1 86 ? 7.399 0.477 -9.117 1.00 97.75 86 TYR A CA 1
ATOM 617 C C . TYR A 1 86 ? 6.426 1.518 -9.695 1.00 97.75 86 TYR A C 1
ATOM 619 O O . TYR A 1 86 ? 5.903 1.294 -10.788 1.00 97.75 86 TYR A O 1
ATOM 627 N N . GLN A 1 87 ? 6.235 2.662 -9.022 1.00 97.56 87 GLN A N 1
ATOM 628 C CA . GLN A 1 87 ? 5.374 3.760 -9.475 1.00 97.56 87 GLN A CA 1
ATOM 629 C C . GLN A 1 87 ? 5.827 4.348 -10.826 1.00 97.56 87 GLN A C 1
ATOM 631 O O . GLN A 1 87 ? 5.002 4.849 -11.581 1.00 97.56 87 GLN A O 1
ATOM 636 N N . LEU A 1 88 ? 7.116 4.229 -11.171 1.00 96.88 88 LEU A N 1
ATOM 637 C CA . LEU A 1 88 ? 7.687 4.732 -12.429 1.00 96.88 88 LEU A CA 1
ATOM 638 C C . LEU A 1 88 ? 7.463 3.799 -13.626 1.00 96.88 88 LEU A C 1
ATOM 640 O O . LEU A 1 88 ? 7.574 4.220 -14.774 1.00 96.88 88 LEU A O 1
ATOM 644 N N . THR A 1 89 ? 7.231 2.512 -13.368 1.00 96.94 89 THR A N 1
ATOM 645 C CA . THR A 1 89 ? 7.241 1.455 -14.399 1.00 96.94 89 THR A CA 1
ATOM 646 C C . THR A 1 89 ? 5.953 0.636 -14.437 1.00 96.94 89 THR A C 1
ATOM 648 O O . THR A 1 89 ? 5.828 -0.292 -15.246 1.00 96.94 89 THR A O 1
ATOM 651 N N . SER A 1 90 ? 4.992 0.981 -13.580 1.00 97.25 90 SER A N 1
ATOM 652 C CA . SER A 1 90 ? 3.708 0.302 -13.449 1.00 97.25 90 SER A CA 1
ATOM 653 C C . SER A 1 90 ? 2.555 1.284 -13.623 1.00 97.25 90 SER A C 1
ATOM 655 O O . SER A 1 90 ? 2.682 2.473 -13.348 1.00 97.25 90 SER A O 1
ATOM 657 N N . THR A 1 91 ? 1.415 0.782 -14.087 1.00 97.12 91 THR A N 1
ATOM 658 C CA . THR A 1 91 ? 0.187 1.563 -14.311 1.00 97.12 91 THR A CA 1
ATOM 659 C C . THR A 1 91 ? -1.023 0.828 -13.740 1.00 97.12 91 THR A C 1
ATOM 661 O O . THR A 1 91 ? -0.900 -0.317 -13.308 1.00 97.12 91 THR A O 1
ATOM 664 N N . GLY A 1 92 ? -2.193 1.476 -13.698 1.00 95.81 92 GLY A N 1
ATOM 665 C CA . GLY A 1 92 ? -3.416 0.854 -13.173 1.00 95.81 92 GLY A CA 1
ATOM 666 C C . GLY A 1 92 ? -3.274 0.413 -11.715 1.00 95.81 92 GLY A C 1
ATOM 667 O O . GLY A 1 92 ? -3.700 -0.685 -11.365 1.00 95.81 92 GLY A O 1
ATOM 668 N N . LEU A 1 93 ? -2.603 1.235 -10.902 1.00 97.56 93 LEU A N 1
ATOM 669 C CA . LEU A 1 93 ? -2.294 0.912 -9.519 1.00 97.56 93 LEU A CA 1
ATOM 670 C C . LEU A 1 93 ? -3.566 0.910 -8.671 1.00 97.56 93 LEU A C 1
ATOM 672 O O . LEU A 1 93 ? -4.374 1.842 -8.716 1.00 97.56 93 LEU A O 1
ATOM 676 N N . HIS A 1 94 ? -3.687 -0.100 -7.819 1.00 96.94 94 HIS A N 1
ATOM 677 C CA . HIS A 1 94 ? -4.663 -0.114 -6.742 1.00 96.94 94 HIS A CA 1
ATOM 678 C C . HIS A 1 94 ? -4.045 -0.629 -5.454 1.00 96.94 94 HIS A C 1
ATOM 680 O O . HIS A 1 94 ? -3.253 -1.573 -5.448 1.00 96.94 94 HIS A O 1
ATOM 686 N N . VAL A 1 95 ? -4.453 -0.007 -4.356 1.00 98.50 95 VAL A N 1
ATOM 687 C CA . VAL A 1 95 ? -4.058 -0.378 -3.002 1.00 98.50 95 VAL A CA 1
ATOM 688 C C . VAL A 1 95 ? -5.260 -1.015 -2.329 1.00 98.50 95 VAL A C 1
ATOM 690 O O . VAL A 1 95 ? -6.382 -0.523 -2.449 1.00 98.50 95 VAL A O 1
ATOM 693 N N . THR A 1 96 ? -5.030 -2.128 -1.646 1.00 98.62 96 THR A N 1
ATOM 694 C CA . THR A 1 96 ? -6.012 -2.801 -0.800 1.00 98.62 96 THR A CA 1
ATOM 695 C C . THR A 1 96 ? -5.475 -2.863 0.622 1.00 98.62 96 THR A C 1
ATOM 697 O O . THR A 1 96 ? -4.335 -3.276 0.829 1.00 98.62 96 THR A O 1
ATOM 700 N N . ILE A 1 97 ? -6.288 -2.462 1.595 1.00 98.31 97 ILE A N 1
ATOM 701 C CA . ILE A 1 97 ? -5.939 -2.494 3.017 1.00 98.31 97 ILE A CA 1
ATOM 702 C C . ILE A 1 97 ? -6.943 -3.368 3.753 1.00 98.31 97 ILE A C 1
ATOM 704 O O . ILE A 1 97 ? -8.155 -3.256 3.551 1.00 98.31 97 ILE A O 1
ATOM 708 N N . GLN A 1 98 ? -6.437 -4.202 4.649 1.00 98.44 98 GLN A N 1
ATOM 709 C CA . GLN A 1 98 ? -7.234 -4.929 5.625 1.00 98.44 98 GLN A CA 1
ATOM 710 C C . GLN A 1 98 ? -6.561 -4.833 6.993 1.00 98.44 98 GLN A C 1
ATOM 712 O O . GLN A 1 98 ? -5.342 -4.745 7.077 1.00 98.44 98 GLN A O 1
ATOM 717 N N . ALA A 1 99 ? -7.331 -4.843 8.078 1.00 98.31 99 ALA A N 1
ATOM 718 C CA . ALA A 1 99 ? -6.767 -4.789 9.424 1.00 98.31 99 ALA A CA 1
ATOM 719 C C . ALA A 1 99 ? -7.675 -5.484 10.443 1.00 98.31 99 ALA A C 1
ATOM 721 O O . ALA A 1 99 ? -8.844 -5.764 10.171 1.00 98.31 99 ALA A O 1
ATOM 722 N N . MET A 1 100 ? -7.142 -5.743 11.636 1.00 98.50 100 MET A N 1
ATOM 723 C CA . MET A 1 100 ? -7.950 -5.991 12.828 1.00 98.50 100 MET A CA 1
ATOM 724 C C . MET A 1 100 ? -8.369 -4.642 13.410 1.00 98.50 100 MET A C 1
ATOM 726 O O . MET A 1 100 ? -7.538 -3.912 13.945 1.00 98.50 100 MET A O 1
ATOM 730 N N . CYS A 1 101 ? -9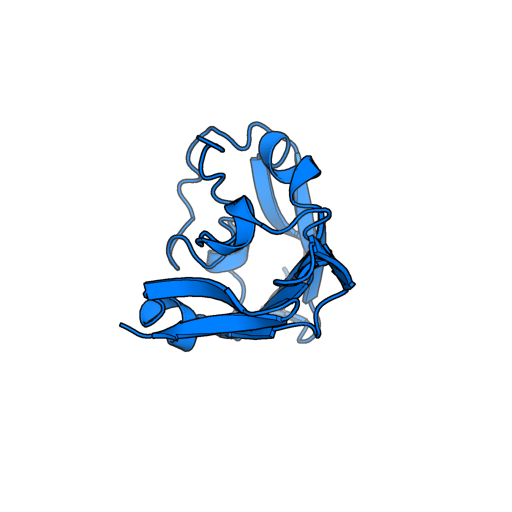.651 -4.317 13.318 1.00 98.62 101 CYS A N 1
ATOM 731 C CA . CYS A 1 101 ? -10.226 -3.044 13.729 1.00 98.62 101 CYS A CA 1
ATOM 732 C C . CYS A 1 101 ? -11.000 -3.197 15.040 1.00 98.62 101 CYS A C 1
ATOM 734 O O . CYS A 1 101 ? -11.748 -4.162 15.231 1.00 98.62 101 CYS A O 1
ATOM 736 N N . GLN A 1 102 ? -10.829 -2.238 15.947 1.00 98.50 102 GLN A N 1
ATOM 737 C CA . GLN A 1 102 ? -11.589 -2.189 17.188 1.00 98.50 102 GLN A CA 1
ATOM 738 C C . GLN A 1 102 ? -12.995 -1.630 16.935 1.00 98.50 102 GLN A C 1
ATOM 740 O O . GLN A 1 102 ? -13.155 -0.593 16.288 1.00 98.50 102 GLN A O 1
ATOM 745 N N . LYS A 1 103 ? -14.009 -2.312 17.458 1.00 98.38 103 LYS A N 1
ATOM 746 C CA . LYS A 1 103 ? -15.404 -1.872 17.500 1.00 98.38 103 LYS A CA 1
ATOM 747 C C . LYS A 1 103 ? -15.646 -0.895 18.651 1.00 98.38 103 LYS A C 1
ATOM 749 O O . LYS A 1 103 ? -14.862 -0.829 19.597 1.00 98.38 103 LYS A O 1
ATOM 754 N N . ILE A 1 104 ? -16.771 -0.184 18.618 1.00 97.19 104 ILE A N 1
ATOM 755 C CA . ILE A 1 104 ? -17.189 0.748 19.682 1.00 97.19 104 ILE A CA 1
ATOM 756 C C . ILE A 1 104 ? -17.377 0.014 21.019 1.00 97.19 104 ILE A C 1
ATOM 758 O O . ILE A 1 104 ? -17.083 0.563 22.078 1.00 97.19 104 ILE A O 1
ATOM 762 N N . ASP A 1 105 ? -17.811 -1.249 20.972 1.00 97.06 105 ASP A N 1
ATOM 763 C CA . ASP A 1 105 ? -17.934 -2.127 22.145 1.00 97.06 105 ASP A CA 1
ATOM 764 C C . ASP A 1 105 ? -16.581 -2.643 22.687 1.00 97.06 105 ASP A C 1
ATOM 766 O O . ASP A 1 105 ? -16.543 -3.372 23.678 1.00 97.06 105 ASP A O 1
ATOM 770 N N . GLY A 1 106 ? -15.468 -2.269 22.049 1.00 97.06 106 GLY A N 1
ATOM 771 C CA . GLY A 1 106 ? -14.106 -2.638 22.423 1.00 97.06 106 GLY A CA 1
ATOM 772 C C . GLY A 1 106 ? -13.623 -3.982 21.872 1.00 97.06 106 GLY A C 1
ATOM 773 O O . GLY A 1 106 ? -12.427 -4.271 21.983 1.00 97.06 106 GLY A O 1
A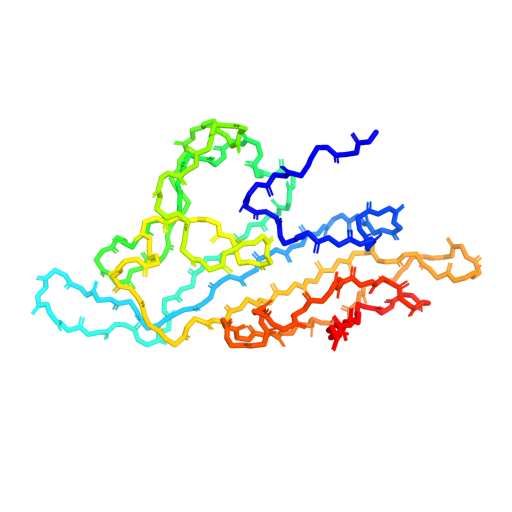TOM 774 N N . SER A 1 107 ? -14.500 -4.791 21.267 1.00 98.31 107 SER A N 1
ATOM 775 C CA . SER A 1 107 ? -14.117 -6.042 20.603 1.00 98.31 107 SER A CA 1
ATOM 776 C C . SER A 1 107 ? -13.344 -5.784 19.305 1.00 98.31 107 SER A C 1
ATOM 778 O O . SER A 1 107 ? -13.353 -4.681 18.766 1.00 98.31 107 SER A O 1
ATOM 780 N N . TRP A 1 108 ? -12.636 -6.798 18.807 1.00 98.38 108 TRP A N 1
ATOM 781 C CA . TRP A 1 108 ? -11.813 -6.690 17.600 1.00 98.38 108 TRP A CA 1
ATOM 782 C C . TRP A 1 108 ? -12.376 -7.574 16.496 1.00 98.38 108 TRP A C 1
ATOM 784 O O . TRP A 1 108 ? -12.667 -8.748 16.728 1.00 98.38 108 TRP A O 1
ATOM 794 N N . VAL A 1 109 ? -12.475 -7.031 15.288 1.00 98.50 109 VAL A N 1
ATOM 795 C CA . VAL A 1 109 ? -12.940 -7.753 14.101 1.00 98.50 109 VAL A CA 1
ATOM 796 C C . VAL A 1 109 ? -11.999 -7.486 12.933 1.00 98.50 109 VAL A C 1
ATOM 798 O O . VAL A 1 109 ? -11.439 -6.399 12.813 1.00 98.50 109 VAL A O 1
ATOM 801 N N . ARG A 1 110 ? -11.800 -8.482 12.067 1.00 98.38 110 ARG A N 1
ATOM 802 C CA . ARG A 1 110 ? -11.095 -8.272 10.799 1.00 98.38 110 ARG A CA 1
ATOM 803 C C . ARG A 1 110 ? -12.021 -7.481 9.873 1.00 98.38 110 ARG A C 1
ATOM 805 O O . ARG A 1 110 ? -13.137 -7.928 9.607 1.00 98.38 110 ARG A O 1
ATOM 812 N N . SER A 1 111 ? -11.575 -6.323 9.399 1.00 98.31 111 SER A N 1
ATOM 813 C CA . SER A 1 111 ? -12.354 -5.509 8.467 1.00 98.31 111 SER A CA 1
ATOM 814 C C . SER A 1 111 ? -12.538 -6.211 7.120 1.00 98.31 111 SER A C 1
ATOM 816 O O . SER A 1 111 ? -11.754 -7.086 6.724 1.00 98.31 111 SER A O 1
ATOM 818 N N . VAL A 1 112 ? -13.573 -5.810 6.381 1.00 97.75 112 VAL A N 1
ATOM 819 C CA . VAL A 1 112 ? -13.631 -6.101 4.945 1.00 97.75 112 VAL A CA 1
ATOM 820 C C . VAL A 1 112 ? -12.495 -5.329 4.258 1.00 97.75 112 VAL A C 1
ATOM 822 O O . VAL A 1 112 ? -12.286 -4.161 4.595 1.00 97.75 112 VAL A O 1
ATOM 825 N N . PRO A 1 113 ? -11.750 -5.943 3.316 1.00 97.94 113 PRO A N 1
ATOM 826 C CA . PRO A 1 113 ? -10.708 -5.236 2.585 1.00 97.94 113 PRO A CA 1
ATOM 827 C C . PRO A 1 113 ? -11.270 -4.008 1.867 1.00 97.94 113 PRO A C 1
ATOM 829 O O . PRO A 1 113 ? -12.251 -4.106 1.128 1.00 97.94 113 PRO A O 1
ATOM 832 N N . VAL A 1 114 ? -10.624 -2.862 2.058 1.00 97.81 114 VAL A N 1
ATOM 833 C CA . VAL A 1 114 ? -10.953 -1.626 1.350 1.00 97.81 114 VAL A CA 1
ATOM 834 C C . VAL A 1 114 ? -9.947 -1.409 0.234 1.00 97.81 114 VAL A C 1
ATOM 836 O O . VAL A 1 114 ? -8.748 -1.577 0.441 1.00 97.81 114 VAL A O 1
ATOM 839 N N . ARG A 1 115 ? -10.431 -1.058 -0.958 1.00 97.81 115 ARG A N 1
ATOM 840 C CA . ARG A 1 115 ? -9.609 -0.881 -2.156 1.00 97.81 115 ARG A CA 1
ATOM 841 C C . ARG A 1 115 ? -9.831 0.494 -2.767 1.00 97.81 115 ARG A C 1
ATOM 843 O O . ARG A 1 115 ? -10.974 0.930 -2.868 1.00 97.81 115 ARG A O 1
ATOM 850 N N . PHE A 1 116 ? -8.757 1.125 -3.228 1.00 98.06 116 PHE A N 1
ATOM 851 C CA . PHE A 1 116 ? -8.794 2.414 -3.920 1.00 98.06 116 PHE A CA 1
ATOM 852 C C . PHE A 1 116 ? -7.697 2.520 -4.984 1.00 98.06 116 PHE A C 1
ATOM 854 O O . PHE A 1 116 ? -6.684 1.816 -4.923 1.00 98.06 116 PHE A O 1
ATOM 861 N N . THR A 1 117 ? -7.919 3.372 -5.986 1.00 97.75 117 THR A N 1
ATOM 862 C CA . THR A 1 117 ? -6.937 3.671 -7.040 1.00 97.75 117 THR A CA 1
ATOM 863 C C . THR A 1 117 ? -6.068 4.876 -6.673 1.00 97.75 117 THR A C 1
ATOM 865 O O . THR A 1 117 ? -6.305 5.552 -5.669 1.00 97.75 117 THR A O 1
ATOM 868 N N . THR A 1 118 ? -5.073 5.183 -7.505 1.00 96.06 118 THR A N 1
ATOM 869 C CA . THR A 1 118 ? -4.282 6.421 -7.407 1.00 96.06 118 THR A CA 1
ATOM 870 C C . THR A 1 118 ? -5.137 7.684 -7.530 1.00 96.06 118 THR A C 1
ATOM 872 O O . THR A 1 118 ? -4.863 8.684 -6.868 1.00 96.06 118 THR A O 1
ATOM 875 N N . GLU A 1 119 ? -6.205 7.644 -8.327 1.00 96.00 119 GLU A N 1
ATOM 876 C CA . GLU A 1 119 ? -7.133 8.768 -8.496 1.00 96.00 119 GLU A CA 1
ATOM 877 C C . GLU A 1 119 ? -7.993 8.974 -7.246 1.00 96.00 119 GLU A C 1
ATOM 879 O O . GLU A 1 119 ? -8.172 10.113 -6.811 1.00 96.00 119 GLU A O 1
ATOM 884 N N . ASP A 1 120 ? -8.488 7.889 -6.640 1.00 96.44 120 ASP A N 1
ATOM 885 C CA . ASP A 1 120 ? -9.188 7.963 -5.356 1.00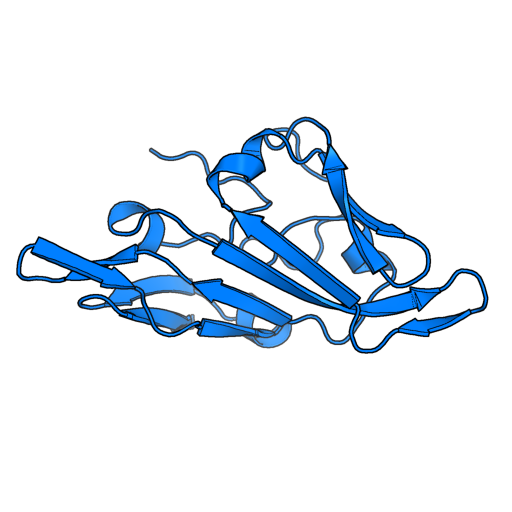 96.44 120 ASP A CA 1
ATOM 886 C C . ASP A 1 120 ? -8.254 8.494 -4.261 1.00 96.44 120 ASP A C 1
ATOM 888 O O . ASP A 1 120 ? -8.643 9.408 -3.534 1.00 96.44 120 ASP A O 1
ATOM 892 N N . ALA A 1 121 ? -7.018 7.981 -4.188 1.00 95.94 121 ALA A N 1
ATOM 893 C CA . ALA A 1 121 ? -6.008 8.375 -3.204 1.00 95.94 121 ALA A CA 1
ATOM 894 C C . ALA A 1 121 ? -5.728 9.886 -3.203 1.00 95.94 121 ALA A C 1
ATOM 896 O O . ALA A 1 121 ? -5.629 10.494 -2.138 1.00 95.94 121 ALA A O 1
ATOM 897 N N . ALA A 1 122 ? -5.668 10.521 -4.378 1.00 95.44 122 ALA A N 1
ATOM 898 C CA . ALA A 1 122 ? -5.464 11.967 -4.492 1.00 95.44 122 ALA A CA 1
ATOM 899 C C . ALA A 1 122 ? -6.575 12.790 -3.802 1.00 95.44 122 ALA A C 1
ATOM 901 O O . ALA A 1 122 ? -6.339 13.908 -3.322 1.00 95.44 122 ALA A O 1
ATOM 902 N N . GLN A 1 123 ? -7.781 12.222 -3.729 1.00 96.44 123 GLN A N 1
ATOM 903 C CA . GLN A 1 123 ? -8.964 12.828 -3.123 1.00 96.44 123 GLN A CA 1
ATOM 904 C C . GLN A 1 123 ? -9.195 12.386 -1.675 1.00 96.44 123 GLN A C 1
ATOM 906 O O . GLN A 1 123 ? -10.120 12.896 -1.052 1.00 96.44 123 GLN A O 1
ATOM 911 N N . LEU A 1 124 ? -8.402 11.462 -1.122 1.00 96.38 124 LEU A N 1
ATOM 912 C CA . LEU A 1 124 ? -8.579 11.015 0.260 1.00 96.38 124 LEU A CA 1
ATOM 913 C C . LEU A 1 124 ? -8.118 12.084 1.246 1.00 96.38 124 LEU A C 1
ATOM 915 O O . LEU A 1 124 ? -7.050 12.674 1.099 1.00 96.38 124 LEU A O 1
ATOM 919 N N . ALA A 1 125 ? -8.955 12.323 2.249 1.00 96.69 125 ALA A N 1
ATOM 920 C CA . ALA A 1 125 ? -8.623 13.084 3.443 1.00 96.69 125 ALA A CA 1
ATOM 921 C C . ALA A 1 125 ? -8.191 12.155 4.581 1.00 96.69 125 ALA A C 1
ATOM 923 O O . ALA A 1 125 ? -7.331 12.527 5.372 1.00 96.69 125 ALA A O 1
ATOM 924 N N . ASP A 1 126 ? -8.796 10.966 4.673 1.00 97.38 126 ASP A N 1
ATOM 925 C CA . ASP A 1 126 ? -8.522 10.016 5.745 1.00 97.38 126 ASP A CA 1
ATOM 926 C C . ASP A 1 126 ? -8.904 8.579 5.354 1.00 97.38 126 ASP A C 1
ATOM 928 O O . ASP A 1 126 ? -9.787 8.346 4.521 1.00 97.38 126 ASP A O 1
ATOM 932 N N . ILE A 1 127 ? -8.272 7.615 6.018 1.00 97.69 127 ILE A N 1
ATOM 933 C CA . ILE A 1 127 ? -8.733 6.231 6.115 1.00 97.69 127 ILE A CA 1
ATOM 934 C C . ILE A 1 127 ? -9.049 6.001 7.589 1.00 97.69 127 ILE A C 1
ATOM 936 O O . ILE A 1 127 ? -8.169 6.095 8.443 1.00 97.69 127 ILE A O 1
ATOM 940 N N . SER A 1 128 ? -10.303 5.717 7.911 1.00 97.81 128 SER A N 1
ATOM 941 C CA . SER A 1 128 ? -10.762 5.630 9.297 1.00 97.81 128 SER A CA 1
ATOM 942 C C . SER A 1 128 ? -11.332 4.255 9.614 1.00 97.81 128 SER A C 1
ATOM 944 O O . SER A 1 128 ? -11.805 3.534 8.738 1.00 97.81 128 SER A O 1
ATOM 946 N N . ASN A 1 129 ? -11.276 3.875 10.888 1.00 98.12 129 ASN A N 1
ATOM 947 C CA . ASN A 1 129 ? -12.005 2.720 11.397 1.00 98.12 129 ASN A CA 1
ATOM 948 C C . ASN A 1 129 ? -13.349 3.190 11.975 1.00 98.12 129 ASN A C 1
ATOM 950 O O . ASN A 1 129 ? -13.381 3.944 12.947 1.00 98.12 129 ASN A O 1
ATOM 954 N N . MET A 1 130 ? -14.442 2.704 11.390 1.00 98.00 130 MET A N 1
ATOM 955 C CA . MET A 1 130 ? -15.824 2.973 11.770 1.00 98.00 130 MET A CA 1
ATOM 956 C C . MET A 1 130 ? -16.465 1.679 12.287 1.00 98.00 130 MET A C 1
ATOM 958 O O . MET A 1 130 ? -16.902 0.840 11.503 1.00 98.00 130 MET A O 1
ATOM 962 N N . ASP A 1 131 ? -16.484 1.509 13.612 1.00 97.62 131 ASP A N 1
ATOM 963 C CA . ASP A 1 131 ? -17.044 0.337 14.313 1.00 97.62 131 ASP A CA 1
ATOM 964 C C . ASP A 1 131 ? -16.591 -1.023 13.736 1.00 97.62 131 ASP A C 1
ATOM 966 O O . ASP A 1 131 ? -17.388 -1.919 13.451 1.00 97.62 131 ASP A O 1
ATOM 970 N N . GLY A 1 132 ? -15.280 -1.184 13.543 1.00 98.00 132 GLY A N 1
ATOM 971 C CA . GLY A 1 132 ? -14.688 -2.421 13.035 1.00 98.00 132 GLY A CA 1
ATOM 972 C C . GLY A 1 132 ? -14.559 -2.494 11.509 1.00 98.00 132 GLY A C 1
ATOM 973 O O . GLY A 1 132 ? -14.115 -3.521 10.996 1.00 98.00 132 GLY A O 1
ATOM 974 N N . GLN A 1 133 ? -14.930 -1.441 10.774 1.00 98.31 133 GLN A N 1
ATOM 975 C CA . GLN A 1 133 ? -14.821 -1.384 9.312 1.00 98.31 133 GLN A CA 1
ATOM 976 C C . GLN A 1 133 ? -13.948 -0.221 8.843 1.00 98.31 133 GLN A C 1
ATOM 978 O O . GLN A 1 133 ? -14.143 0.922 9.250 1.00 98.31 133 GLN A O 1
ATOM 983 N N . LEU A 1 134 ? -13.008 -0.504 7.938 1.00 98.31 134 LEU A N 1
ATOM 984 C CA . LEU A 1 134 ? -12.199 0.534 7.302 1.00 98.31 134 LEU A CA 1
ATOM 985 C C . LEU A 1 134 ? -13.045 1.307 6.285 1.00 98.31 134 LEU A C 1
ATOM 987 O O . LEU A 1 134 ? -13.718 0.710 5.448 1.00 98.31 134 LEU A O 1
ATOM 991 N N . THR A 1 135 ? -12.998 2.633 6.353 1.00 97.88 135 THR A N 1
ATOM 992 C CA . THR A 1 135 ? -13.761 3.545 5.496 1.00 97.88 135 THR A CA 1
ATOM 993 C C . THR A 1 135 ? -12.832 4.583 4.879 1.00 97.88 135 THR A C 1
ATOM 995 O O . THR A 1 135 ? -11.936 5.099 5.543 1.00 97.88 135 THR A O 1
ATOM 998 N N . LEU A 1 136 ? -13.060 4.899 3.604 1.00 97.69 136 LEU A N 1
ATOM 999 C CA . LEU A 1 136 ? -12.354 5.960 2.890 1.00 97.69 136 LEU A CA 1
ATOM 1000 C C . LEU A 1 136 ? -13.129 7.271 3.025 1.00 97.69 136 LEU A C 1
ATOM 1002 O O . LEU A 1 136 ? -14.278 7.352 2.585 1.00 97.69 136 LEU A O 1
ATOM 1006 N N . ALA A 1 137 ? -12.506 8.301 3.588 1.00 95.69 137 ALA A N 1
ATOM 1007 C CA . ALA A 1 137 ? -13.063 9.646 3.638 1.00 95.69 137 ALA A CA 1
ATOM 1008 C C . ALA A 1 137 ? -12.402 10.516 2.564 1.00 95.69 137 ALA A C 1
ATOM 1010 O O . ALA A 1 137 ? -11.177 10.629 2.514 1.00 95.69 137 ALA A O 1
ATOM 1011 N N . LYS A 1 138 ? -13.213 11.134 1.701 1.00 93.62 138 LYS A N 1
ATOM 1012 C CA . LYS A 1 138 ? -12.747 12.073 0.670 1.00 93.62 138 LYS A CA 1
ATOM 1013 C C . LYS A 1 138 ? -12.696 13.506 1.223 1.00 93.62 138 LYS A C 1
ATOM 1015 O O . LYS A 1 138 ? -13.393 13.806 2.192 1.00 93.62 138 LYS A O 1
ATOM 1020 N N . LYS A 1 139 ? -11.841 14.340 0.629 1.00 87.00 139 LYS A N 1
ATOM 1021 C CA . LYS A 1 139 ? -11.713 15.784 0.892 1.00 87.00 139 LYS A CA 1
ATOM 1022 C C . LYS A 1 139 ? -12.973 16.557 0.513 1.00 87.00 139 LYS A C 1
ATOM 1024 O O . LYS A 1 139 ? -13.695 16.101 -0.403 1.00 87.00 139 LYS A O 1
#

pLDDT: mean 95.4, std 8.16, range [36.56, 98.62]